Protein AF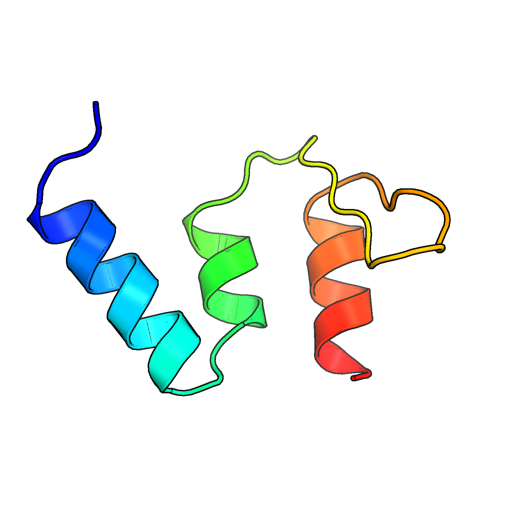-A0A924T5H0-F1 (afdb_monomer_lite)

Sequence (54 aa):
MPSRETVERFIDLVSQNRHVDAIEAFYADDATMQDNNQAPRFGRANLMEHQRQA

Structure (mmCIF, N/CA/C/O backbone):
data_AF-A0A924T5H0-F1
#
_entry.id   AF-A0A924T5H0-F1
#
loop_
_atom_site.group_PDB
_atom_site.id
_atom_site.type_symbol
_atom_site.label_atom_id
_atom_site.label_alt_id
_atom_site.label_comp_id
_atom_site.label_asym_id
_atom_site.label_entity_id
_atom_site.label_seq_id
_atom_site.pdbx_PDB_ins_code
_atom_site.Cartn_x
_atom_site.Cartn_y
_atom_site.Cartn_z
_atom_site.occupancy
_atom_site.B_iso_or_equiv
_atom_site.auth_seq_id
_atom_site.auth_comp_id
_atom_site.auth_asym_id
_atom_site.auth_atom_id
_atom_site.pdbx_PDB_model_num
ATOM 1 N N . MET A 1 1 ? -11.277 9.405 5.040 1.00 74.94 1 MET A N 1
ATOM 2 C CA . MET A 1 1 ? -10.170 8.958 5.914 1.00 74.94 1 MET A CA 1
ATOM 3 C C . MET A 1 1 ? -10.423 7.510 6.304 1.00 74.94 1 MET A C 1
ATOM 5 O O . MET A 1 1 ? -11.593 7.190 6.498 1.00 74.94 1 MET A O 1
ATOM 9 N N . PRO A 1 2 ? -9.397 6.641 6.367 1.00 91.62 2 PRO A N 1
ATOM 10 C CA . PRO A 1 2 ? -9.574 5.261 6.821 1.00 91.62 2 PRO A CA 1
ATOM 11 C C . PRO A 1 2 ? -10.061 5.217 8.277 1.00 91.62 2 PRO A C 1
ATOM 13 O O . PRO A 1 2 ? -9.892 6.182 9.026 1.00 91.62 2 PRO A O 1
ATOM 16 N N . SER A 1 3 ? -10.672 4.101 8.679 1.00 97.31 3 SER A N 1
ATOM 17 C CA . SER A 1 3 ? -11.031 3.874 10.082 1.00 97.31 3 SER A CA 1
ATOM 18 C C . SER A 1 3 ? -9.776 3.729 10.951 1.00 97.31 3 SER A C 1
ATOM 20 O O . SER A 1 3 ? -8.707 3.360 10.460 1.00 97.31 3 SER A O 1
ATOM 22 N N . ARG A 1 4 ? -9.912 3.962 12.263 1.00 97.62 4 ARG A N 1
ATOM 23 C CA . ARG A 1 4 ? -8.844 3.699 13.244 1.00 97.62 4 ARG A CA 1
ATOM 24 C C . ARG A 1 4 ? -8.328 2.257 13.154 1.00 97.62 4 ARG A C 1
ATOM 26 O O . ARG A 1 4 ? -7.122 2.061 13.087 1.00 97.62 4 ARG A O 1
ATOM 33 N N . GLU A 1 5 ? -9.234 1.288 13.053 1.00 98.06 5 GLU A N 1
ATOM 34 C CA . GLU A 1 5 ? -8.896 -0.137 12.923 1.00 98.06 5 GLU A CA 1
ATOM 35 C C . GLU A 1 5 ? -8.000 -0.416 11.702 1.00 98.06 5 GLU A C 1
ATOM 37 O O . GLU A 1 5 ? -7.044 -1.184 11.779 1.00 98.06 5 GLU A O 1
ATOM 42 N N . THR A 1 6 ? -8.257 0.259 10.575 1.00 97.44 6 THR A N 1
ATOM 43 C CA . THR A 1 6 ? -7.438 0.116 9.358 1.00 97.44 6 THR A CA 1
ATOM 44 C C . THR A 1 6 ? -6.005 0.590 9.598 1.00 97.44 6 THR A C 1
ATOM 46 O O . THR A 1 6 ? -5.055 -0.059 9.162 1.00 97.44 6 THR A O 1
ATOM 49 N N . VAL A 1 7 ? -5.848 1.711 10.307 1.00 97.62 7 VAL A N 1
ATOM 50 C CA . VAL A 1 7 ? -4.535 2.269 10.655 1.00 97.62 7 VAL A CA 1
ATOM 51 C C . VAL A 1 7 ? -3.801 1.349 11.631 1.00 97.62 7 VAL A C 1
ATOM 53 O O . VAL A 1 7 ? -2.621 1.078 11.439 1.00 97.62 7 VAL A O 1
ATOM 56 N N . GLU A 1 8 ? -4.496 0.818 12.636 1.00 98.25 8 GLU A N 1
ATOM 57 C CA . GLU A 1 8 ? -3.923 -0.106 13.622 1.00 98.25 8 GLU A CA 1
ATOM 58 C C . GLU A 1 8 ? -3.445 -1.409 12.965 1.00 98.25 8 GLU A C 1
ATOM 60 O O . GLU A 1 8 ? -2.325 -1.844 13.228 1.00 98.25 8 GLU A O 1
ATOM 65 N N . ARG A 1 9 ? -4.215 -1.971 12.023 1.00 98.19 9 ARG A N 1
ATOM 66 C CA . ARG A 1 9 ? -3.791 -3.149 11.246 1.00 98.19 9 ARG A CA 1
ATOM 67 C C . ARG A 1 9 ? -2.538 -2.877 10.411 1.00 98.19 9 ARG A C 1
ATOM 69 O O . ARG A 1 9 ? -1.670 -3.738 10.314 1.00 98.19 9 ARG A O 1
ATOM 76 N N . PHE A 1 10 ? -2.437 -1.696 9.800 1.00 98.00 10 PHE A N 1
ATOM 77 C CA . PHE A 1 10 ? -1.236 -1.311 9.058 1.00 98.00 10 PHE A CA 1
ATOM 78 C C . PHE A 1 10 ? -0.014 -1.191 9.984 1.00 98.00 10 PHE A C 1
ATOM 80 O O . PHE A 1 10 ? 1.046 -1.735 9.676 1.00 98.00 10 PHE A O 1
ATOM 87 N N . ILE A 1 11 ? -0.176 -0.530 11.138 1.00 98.12 11 ILE A N 1
ATOM 88 C CA . ILE A 1 11 ? 0.884 -0.369 12.146 1.00 98.12 11 ILE A CA 1
ATOM 89 C C . ILE A 1 11 ? 1.374 -1.728 12.649 1.00 98.12 11 ILE A C 1
ATOM 91 O O . ILE A 1 11 ? 2.584 -1.913 12.775 1.00 98.12 11 ILE A O 1
ATOM 95 N N . ASP A 1 12 ? 0.468 -2.669 12.912 1.00 98.44 12 ASP A N 1
ATOM 96 C CA . ASP A 1 12 ? 0.812 -3.999 13.420 1.00 98.44 12 ASP A CA 1
ATOM 97 C C . ASP A 1 12 ? 1.729 -4.763 12.450 1.00 98.44 12 ASP A C 1
ATOM 99 O O . ASP A 1 12 ? 2.791 -5.244 12.846 1.00 98.44 12 ASP A O 1
ATOM 103 N N . LEU A 1 13 ? 1.394 -4.775 11.153 1.00 98.31 13 LEU A N 1
ATOM 104 C CA . LEU A 1 13 ? 2.230 -5.416 10.131 1.00 98.31 13 LEU A CA 1
ATOM 105 C C . LEU A 1 13 ? 3.623 -4.785 10.048 1.00 98.31 13 LEU A C 1
ATOM 107 O O . LEU A 1 13 ? 4.627 -5.497 10.049 1.00 98.31 13 LEU A O 1
ATOM 111 N N . VAL A 1 14 ? 3.700 -3.453 9.999 1.00 97.12 14 VAL A N 1
ATOM 112 C CA . VAL A 1 14 ? 4.984 -2.743 9.892 1.00 97.12 14 VAL A CA 1
ATOM 113 C C . VAL A 1 14 ? 5.834 -2.950 11.148 1.00 97.12 14 VAL A C 1
ATOM 115 O O . VAL A 1 14 ? 7.030 -3.206 11.035 1.00 97.12 14 VAL A O 1
ATOM 118 N N . SER A 1 15 ? 5.225 -2.912 12.335 1.00 97.88 15 SER A N 1
ATOM 119 C CA . SER A 1 15 ? 5.911 -3.123 13.621 1.00 97.88 15 SER A CA 1
ATOM 120 C C . SER A 1 15 ? 6.482 -4.537 13.760 1.00 97.88 15 SER A C 1
ATOM 122 O O . SER A 1 15 ? 7.495 -4.734 14.427 1.00 97.88 15 SER A O 1
ATOM 124 N N . GLN A 1 16 ? 5.863 -5.520 13.103 1.00 97.81 16 GLN A N 1
ATOM 125 C CA . GLN A 1 16 ? 6.328 -6.907 13.050 1.00 97.81 16 GLN A CA 1
ATOM 126 C C . GLN A 1 16 ? 7.308 -7.182 11.893 1.00 97.81 16 GLN A C 1
ATOM 128 O O . GLN A 1 16 ? 7.627 -8.339 11.632 1.00 97.81 16 GLN A O 1
ATOM 133 N N . ASN A 1 17 ? 7.796 -6.149 11.193 1.00 96.31 17 ASN A N 1
ATOM 134 C CA . ASN A 1 17 ? 8.646 -6.260 9.996 1.00 96.31 17 ASN A CA 1
ATOM 135 C C . ASN A 1 17 ? 7.983 -7.010 8.820 1.00 96.31 17 ASN A C 1
ATOM 137 O O . ASN A 1 17 ? 8.652 -7.473 7.896 1.00 96.31 17 ASN A O 1
ATOM 141 N N . ARG A 1 18 ? 6.648 -7.107 8.801 1.00 97.94 18 ARG A N 1
ATOM 142 C CA . ARG A 1 18 ? 5.866 -7.750 7.732 1.00 97.94 18 ARG A CA 1
ATOM 143 C C . ARG A 1 18 ? 5.584 -6.769 6.593 1.00 97.94 18 ARG A C 1
ATOM 145 O O . ARG A 1 18 ? 4.440 -6.510 6.224 1.00 97.94 18 ARG A O 1
ATOM 152 N N . HIS A 1 19 ? 6.645 -6.182 6.045 1.00 96.56 19 HIS A N 1
ATOM 153 C CA . HIS A 1 19 ? 6.544 -5.094 5.069 1.00 96.56 19 HIS A CA 1
ATOM 154 C C . HIS A 1 19 ? 5.943 -5.540 3.730 1.00 96.56 19 HIS A C 1
ATOM 156 O O . HIS A 1 19 ? 5.153 -4.804 3.147 1.00 96.56 19 HIS A O 1
ATOM 162 N N . VAL A 1 20 ? 6.258 -6.753 3.264 1.00 97.94 20 VAL A N 1
ATOM 163 C CA . VAL A 1 20 ? 5.675 -7.314 2.030 1.00 97.94 20 VAL A CA 1
ATOM 164 C C . VAL A 1 20 ? 4.157 -7.451 2.164 1.00 97.94 20 VAL A C 1
ATOM 166 O O . VAL A 1 20 ? 3.431 -7.029 1.267 1.00 97.94 20 VAL A O 1
ATOM 169 N N . ASP A 1 21 ? 3.683 -7.951 3.307 1.00 98.12 21 ASP A N 1
ATOM 170 C CA . ASP A 1 21 ? 2.253 -8.105 3.599 1.00 98.12 21 ASP A CA 1
ATOM 171 C C . ASP A 1 21 ? 1.552 -6.740 3.702 1.00 98.12 21 ASP A C 1
ATOM 173 O O . ASP A 1 21 ? 0.427 -6.565 3.235 1.00 98.12 21 ASP A O 1
ATOM 177 N N . ALA A 1 22 ? 2.224 -5.741 4.284 1.00 98.19 22 ALA A N 1
ATOM 178 C CA . ALA A 1 22 ? 1.704 -4.378 4.356 1.00 98.19 22 ALA A CA 1
ATOM 179 C C . ALA A 1 22 ? 1.576 -3.738 2.962 1.00 98.19 22 ALA A C 1
ATOM 181 O O . ALA A 1 22 ? 0.567 -3.094 2.670 1.00 98.19 22 ALA A O 1
ATOM 182 N N . ILE A 1 23 ? 2.567 -3.936 2.086 1.00 97.88 23 ILE A N 1
ATOM 183 C CA . ILE A 1 23 ? 2.513 -3.461 0.699 1.00 97.88 23 ILE A CA 1
ATOM 184 C C . ILE A 1 23 ? 1.384 -4.173 -0.053 1.00 97.88 23 ILE A C 1
ATOM 186 O O . ILE A 1 23 ? 0.584 -3.522 -0.719 1.00 97.88 23 ILE A O 1
ATOM 190 N N . GLU A 1 24 ? 1.266 -5.494 0.089 1.00 98.06 24 GLU A N 1
ATOM 191 C CA . GLU A 1 24 ? 0.222 -6.266 -0.583 1.00 98.06 24 GLU A CA 1
ATOM 192 C C . GLU A 1 24 ? -1.186 -5.787 -0.218 1.00 98.06 24 GLU A C 1
ATOM 194 O O . GLU A 1 24 ? -2.017 -5.619 -1.111 1.00 98.06 24 GLU A O 1
ATOM 199 N N . ALA A 1 25 ? -1.435 -5.560 1.075 1.00 97.44 25 ALA A N 1
ATOM 200 C CA . ALA A 1 25 ? -2.768 -5.313 1.612 1.00 97.44 25 ALA A CA 1
ATOM 201 C C . ALA A 1 25 ? -3.235 -3.850 1.535 1.00 97.44 25 ALA A C 1
ATOM 203 O O . ALA A 1 25 ? -4.438 -3.603 1.636 1.00 97.44 25 ALA A O 1
ATOM 204 N N . PHE A 1 26 ? -2.320 -2.881 1.418 1.00 97.44 26 PHE A N 1
ATOM 205 C CA . PHE A 1 26 ? -2.663 -1.458 1.560 1.00 97.44 26 PHE A CA 1
ATOM 206 C C . PHE A 1 26 ? -2.251 -0.567 0.385 1.00 97.44 26 PHE A C 1
ATOM 208 O O . PHE A 1 26 ? -2.689 0.582 0.334 1.00 97.44 26 PHE A O 1
ATOM 215 N N . TYR A 1 27 ? -1.425 -1.047 -0.547 1.00 97.25 27 TYR A N 1
ATOM 216 C CA . TYR A 1 27 ? -0.931 -0.222 -1.649 1.00 97.25 27 TYR A CA 1
ATOM 217 C C . TYR A 1 27 ? -1.794 -0.449 -2.892 1.00 97.25 27 TYR A C 1
ATOM 219 O O . TYR A 1 27 ? -2.250 -1.561 -3.150 1.00 97.25 27 TYR A O 1
ATOM 227 N N . ALA A 1 28 ? -2.022 0.609 -3.671 1.00 97.88 28 ALA A N 1
ATOM 228 C CA . ALA A 1 28 ? -2.646 0.491 -4.986 1.00 97.88 28 ALA A CA 1
ATOM 229 C C . ALA A 1 28 ? -1.698 -0.214 -5.971 1.00 97.88 28 ALA A C 1
ATOM 231 O O . ALA A 1 28 ? -0.480 -0.183 -5.789 1.00 97.88 28 ALA A O 1
ATOM 232 N N . ASP A 1 29 ? -2.230 -0.837 -7.025 1.00 98.12 29 ASP A N 1
ATOM 233 C CA . ASP A 1 29 ? -1.408 -1.552 -8.013 1.00 98.12 29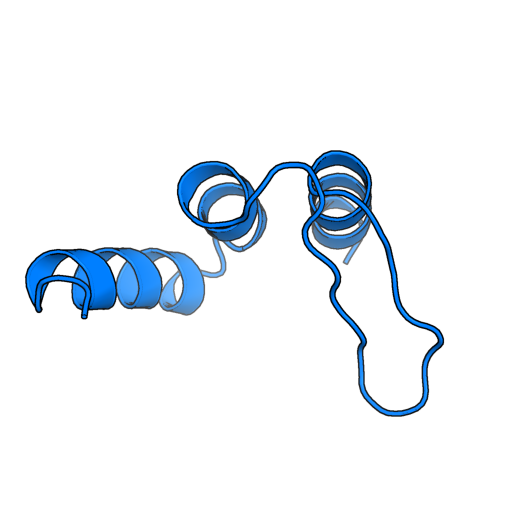 ASP A CA 1
ATOM 234 C C . ASP A 1 29 ? -0.368 -0.653 -8.701 1.00 98.12 29 ASP A C 1
ATOM 236 O O . ASP A 1 29 ? 0.746 -1.101 -8.978 1.00 98.12 29 ASP A O 1
ATOM 240 N N . ASP A 1 30 ? -0.689 0.626 -8.896 1.00 97.69 30 ASP A N 1
ATOM 241 C CA . ASP A 1 30 ? 0.163 1.665 -9.481 1.00 97.69 30 ASP A CA 1
ATOM 242 C C . ASP A 1 30 ? 0.966 2.470 -8.441 1.00 97.69 30 ASP A C 1
ATOM 244 O O . ASP A 1 30 ? 1.577 3.486 -8.779 1.00 97.69 30 ASP A O 1
ATOM 248 N N . ALA A 1 31 ? 1.006 2.020 -7.182 1.00 97.81 31 ALA A N 1
ATOM 249 C CA . ALA A 1 31 ? 1.697 2.728 -6.111 1.00 97.81 31 ALA A CA 1
ATOM 250 C C . ALA A 1 31 ? 3.182 2.969 -6.417 1.00 97.81 31 ALA A C 1
ATOM 252 O O . ALA A 1 31 ? 3.870 2.148 -7.029 1.00 97.81 31 ALA A O 1
ATOM 253 N N . THR A 1 32 ? 3.694 4.088 -5.906 1.00 97.94 32 THR A N 1
ATOM 254 C CA . THR A 1 32 ? 5.107 4.458 -5.998 1.00 97.94 32 THR A CA 1
ATOM 255 C C . THR A 1 32 ? 5.718 4.591 -4.612 1.00 97.94 32 THR A C 1
ATOM 257 O O . THR A 1 32 ? 5.085 5.151 -3.717 1.00 97.94 32 THR A O 1
ATOM 260 N N . MET A 1 33 ? 6.963 4.151 -4.435 1.00 95.81 33 MET A N 1
ATOM 261 C CA . MET A 1 33 ? 7.752 4.430 -3.228 1.00 95.81 33 MET A CA 1
ATOM 262 C C . MET A 1 33 ? 9.135 4.921 -3.613 1.00 95.81 33 MET A C 1
ATOM 264 O O . MET A 1 33 ? 9.700 4.480 -4.610 1.00 95.81 33 MET A O 1
ATOM 268 N N . GLN A 1 34 ? 9.707 5.780 -2.782 1.00 96.50 34 GLN A N 1
ATOM 269 C CA . GLN A 1 34 ? 11.045 6.305 -2.983 1.00 96.50 34 GLN A CA 1
ATOM 270 C C . GLN A 1 34 ? 11.769 6.326 -1.644 1.00 96.50 34 GLN A C 1
ATOM 272 O O . GLN A 1 34 ? 11.314 6.977 -0.705 1.00 96.50 34 GLN A O 1
ATOM 277 N N . ASP A 1 35 ? 12.894 5.621 -1.569 1.00 93.25 35 ASP A N 1
ATOM 278 C CA . ASP A 1 35 ? 13.786 5.769 -0.425 1.00 93.25 35 ASP A CA 1
ATOM 279 C C . ASP A 1 35 ? 14.542 7.089 -0.534 1.00 93.25 35 ASP A C 1
ATOM 281 O O . ASP A 1 35 ? 14.753 7.632 -1.624 1.00 93.25 35 ASP A O 1
ATOM 285 N N . ASN A 1 36 ? 14.990 7.594 0.611 1.00 96.38 36 ASN A N 1
ATOM 286 C CA . ASN A 1 36 ? 15.748 8.834 0.668 1.00 96.38 36 ASN A CA 1
ATOM 287 C C . ASN A 1 36 ? 16.933 8.800 -0.311 1.00 96.38 36 ASN A C 1
ATOM 289 O O . ASN A 1 36 ? 17.758 7.888 -0.274 1.00 96.38 36 ASN A O 1
ATOM 293 N N . ASN A 1 37 ? 17.028 9.832 -1.155 1.0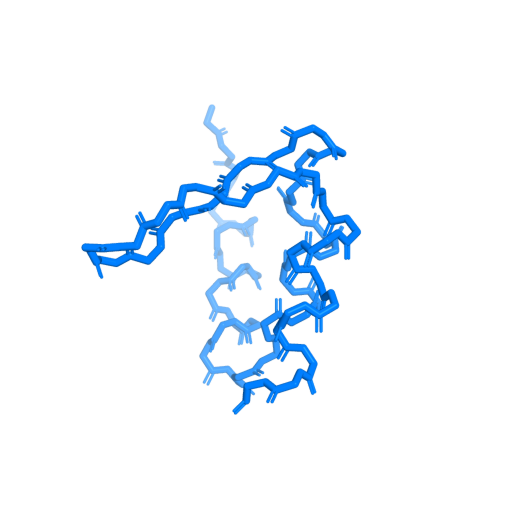0 96.00 37 ASN A N 1
ATOM 294 C CA . ASN A 1 37 ? 18.077 10.017 -2.167 1.00 96.00 37 ASN A CA 1
ATOM 295 C C . ASN A 1 37 ? 18.136 8.960 -3.286 1.00 96.00 37 ASN A C 1
ATOM 297 O O . ASN A 1 37 ? 19.084 8.979 -4.067 1.00 96.00 37 ASN A O 1
ATOM 301 N N . GLN A 1 38 ? 17.151 8.068 -3.398 1.00 95.38 38 GLN A N 1
ATOM 302 C CA . GLN A 1 38 ? 17.061 7.103 -4.495 1.00 95.38 38 GLN A CA 1
ATOM 303 C C . GLN A 1 38 ? 16.012 7.524 -5.523 1.00 95.38 38 GLN A C 1
ATOM 305 O O . GLN A 1 38 ? 15.167 8.379 -5.255 1.00 95.38 38 GLN A O 1
ATOM 310 N N . ALA A 1 39 ? 16.065 6.926 -6.714 1.00 95.81 39 ALA A N 1
ATOM 311 C CA . ALA A 1 39 ? 15.005 7.077 -7.704 1.00 95.81 39 ALA A CA 1
ATOM 312 C C . ALA A 1 39 ? 13.708 6.386 -7.223 1.00 95.81 39 ALA A C 1
ATOM 314 O O . ALA A 1 39 ? 13.777 5.381 -6.508 1.00 95.81 39 ALA A O 1
ATOM 315 N N . PRO A 1 40 ? 12.522 6.891 -7.606 1.00 97.19 40 PRO A N 1
ATOM 316 C CA . PRO A 1 40 ? 11.260 6.250 -7.262 1.00 97.19 40 PRO A CA 1
ATOM 317 C C . PRO A 1 40 ? 11.115 4.884 -7.944 1.00 97.19 40 PRO A C 1
ATOM 319 O O . PRO A 1 40 ? 11.480 4.695 -9.105 1.00 97.19 40 PRO A O 1
ATOM 322 N N . ARG A 1 41 ? 10.522 3.941 -7.215 1.00 97.06 41 ARG A N 1
ATOM 323 C CA . ARG A 1 41 ? 10.070 2.638 -7.706 1.00 97.06 41 ARG A CA 1
ATOM 324 C C . ARG A 1 41 ? 8.574 2.697 -7.972 1.00 97.06 41 ARG A C 1
ATOM 326 O O . ARG A 1 41 ? 7.828 3.290 -7.194 1.00 97.06 41 ARG A O 1
ATOM 333 N N . PHE A 1 42 ? 8.151 2.050 -9.051 1.00 97.94 42 PHE A N 1
ATOM 334 C CA . PHE A 1 42 ? 6.776 2.081 -9.544 1.00 97.94 42 PHE A CA 1
ATOM 335 C C . PHE A 1 42 ? 6.170 0.682 -9.553 1.00 97.94 42 PHE A C 1
ATOM 337 O O . PHE A 1 42 ? 6.824 -0.266 -9.993 1.00 97.94 42 PHE A O 1
ATOM 344 N N . GLY A 1 43 ? 4.911 0.595 -9.132 1.00 98.19 43 GLY A N 1
ATOM 345 C CA . GLY A 1 43 ? 4.079 -0.599 -9.178 1.00 98.19 43 GLY A CA 1
ATOM 346 C C . GLY A 1 43 ? 4.219 -1.481 -7.940 1.00 98.19 43 GLY A C 1
ATOM 347 O O . GLY A 1 43 ? 5.324 -1.857 -7.548 1.00 98.19 43 GLY A O 1
ATOM 348 N N . ARG A 1 44 ? 3.086 -1.890 -7.359 1.00 98.06 44 ARG A N 1
ATOM 349 C CA . ARG A 1 44 ? 3.026 -2.707 -6.131 1.00 98.06 44 ARG A CA 1
ATOM 350 C C . ARG A 1 44 ? 3.872 -3.975 -6.204 1.00 98.06 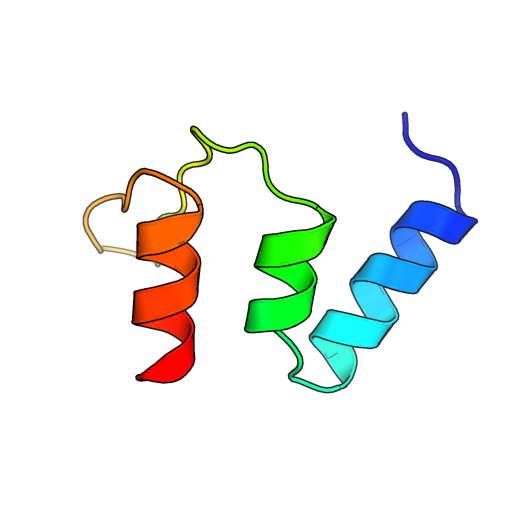44 ARG A C 1
ATOM 352 O O . ARG A 1 44 ? 4.587 -4.288 -5.258 1.00 98.06 44 ARG A O 1
ATOM 359 N N . ALA A 1 45 ? 3.846 -4.670 -7.340 1.00 97.81 45 ALA A N 1
ATOM 360 C CA . ALA A 1 45 ? 4.630 -5.888 -7.542 1.00 97.81 45 ALA A CA 1
ATOM 361 C C . ALA A 1 45 ? 6.146 -5.641 -7.415 1.00 97.81 45 ALA A C 1
ATOM 363 O O . ALA A 1 45 ? 6.835 -6.392 -6.727 1.00 97.81 45 ALA A O 1
ATOM 364 N N . ASN A 1 46 ? 6.646 -4.557 -8.014 1.00 97.56 46 ASN A N 1
ATOM 365 C CA . ASN A 1 46 ? 8.053 -4.157 -7.942 1.00 97.56 46 ASN A CA 1
ATOM 366 C C . ASN A 1 46 ? 8.446 -3.739 -6.513 1.00 97.56 46 ASN A C 1
ATOM 368 O O . ASN A 1 46 ? 9.511 -4.097 -6.017 1.00 97.56 46 ASN A O 1
ATOM 372 N N . LEU A 1 47 ? 7.547 -3.042 -5.809 1.00 97.81 47 LEU A N 1
ATOM 373 C CA . LEU A 1 47 ? 7.740 -2.686 -4.400 1.00 97.81 47 LEU A CA 1
ATOM 374 C C . LEU A 1 47 ? 7.861 -3.928 -3.504 1.00 97.81 47 LEU A C 1
ATOM 376 O O . LEU A 1 47 ? 8.758 -3.998 -2.665 1.00 97.81 47 LEU A O 1
ATOM 380 N N . MET A 1 48 ? 6.997 -4.926 -3.708 1.00 97.81 4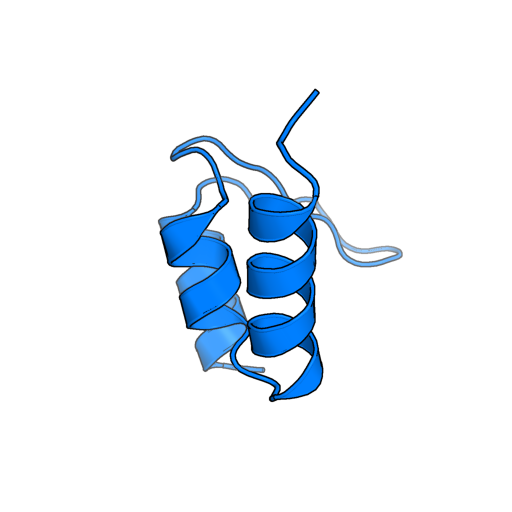8 MET A N 1
ATOM 381 C CA . MET A 1 48 ? 7.051 -6.192 -2.971 1.00 97.81 48 MET A CA 1
ATOM 382 C C . MET A 1 48 ? 8.322 -6.987 -3.278 1.00 97.81 48 MET A C 1
ATOM 384 O O . MET A 1 48 ? 8.907 -7.564 -2.366 1.00 97.81 48 MET A O 1
ATOM 388 N N . GLU A 1 49 ? 8.753 -7.036 -4.540 1.00 97.56 49 GLU A N 1
ATOM 389 C CA . GLU A 1 49 ? 9.981 -7.734 -4.932 1.00 97.56 49 GLU A CA 1
ATOM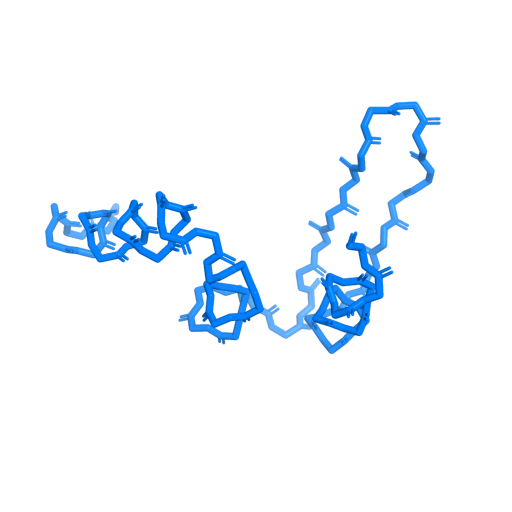 390 C C . GLU A 1 49 ? 11.217 -7.121 -4.272 1.00 97.56 49 GLU A C 1
ATOM 392 O O . GLU A 1 49 ? 11.991 -7.847 -3.650 1.00 97.56 49 GLU A O 1
ATOM 397 N N . HIS A 1 50 ? 11.346 -5.794 -4.313 1.00 95.25 50 HIS A N 1
ATOM 398 C CA . HIS A 1 50 ? 12.426 -5.084 -3.633 1.00 95.25 50 HIS A CA 1
ATOM 399 C C . HIS A 1 50 ? 12.438 -5.379 -2.127 1.00 95.25 50 HIS A C 1
ATOM 401 O O . HIS A 1 50 ? 13.483 -5.664 -1.551 1.00 95.25 50 HIS A O 1
ATOM 407 N N . GLN A 1 51 ? 11.270 -5.359 -1.481 1.00 94.75 51 GLN A N 1
ATOM 408 C CA . GLN A 1 51 ? 11.169 -5.576 -0.039 1.00 94.75 51 GLN A CA 1
ATOM 409 C C . GLN A 1 51 ? 11.507 -7.010 0.398 1.00 94.75 51 GLN A C 1
ATOM 411 O O . GLN A 1 51 ? 11.907 -7.211 1.539 1.00 94.75 51 GLN A O 1
ATOM 416 N N . ARG A 1 52 ? 11.360 -8.011 -0.477 1.00 95.00 52 ARG A N 1
ATOM 417 C CA . ARG A 1 52 ? 11.777 -9.398 -0.188 1.00 95.00 52 ARG A CA 1
ATOM 418 C C . ARG A 1 52 ? 13.295 -9.585 -0.214 1.00 95.00 52 ARG A C 1
ATOM 420 O O . ARG A 1 52 ? 13.779 -10.592 0.290 1.00 95.00 52 ARG A O 1
ATOM 427 N N . GLN A 1 53 ? 14.012 -8.670 -0.863 1.00 90.69 53 GLN A N 1
ATOM 428 C CA . GLN A 1 53 ? 15.464 -8.722 -1.042 1.00 90.69 53 GLN A CA 1
ATOM 429 C C . GLN A 1 53 ? 16.224 -7.845 -0.032 1.00 90.69 53 GLN A C 1
ATOM 431 O O . GLN A 1 53 ? 17.450 -7.931 0.020 1.00 90.69 53 GLN A O 1
ATOM 436 N N . ALA A 1 54 ? 15.509 -7.003 0.723 1.00 82.31 54 ALA A N 1
ATOM 437 C CA . ALA A 1 54 ? 16.038 -6.114 1.759 1.00 82.31 54 ALA A CA 1
ATOM 438 C C . ALA A 1 54 ? 16.102 -6.816 3.121 1.00 82.31 54 ALA A C 1
ATOM 440 O O . ALA A 1 54 ? 17.112 -6.605 3.829 1.00 82.31 54 ALA A O 1
#

Radius of gyration: 11.73 Å; chains: 1; bounding box: 29×19×23 Å

Foldseek 3Di:
DDDPVVVVVLCVCVVVLVVLVSLVPPPDQQDWDDDPPGDIDTGSVRVSVVSVVD

pLDDT: mean 96.36, std 3.88, range [74.94, 98.44]

Secondary structure (DSSP, 8-state):
---HHHHHHHHHHHHTT-HHHHHHHHS-TT-EE--TTSPPEESHHHHHHHHHH-